Protein AF-A0A3D3QA84-F1 (afdb_monomer_lite)

Structure (mmCIF, N/CA/C/O backbone):
data_AF-A0A3D3QA84-F1
#
_entry.id   AF-A0A3D3QA84-F1
#
loop_
_atom_site.group_PDB
_atom_site.id
_atom_site.type_symbol
_atom_site.label_atom_id
_atom_site.label_alt_id
_atom_site.label_comp_id
_atom_site.label_asym_id
_atom_site.label_entity_id
_atom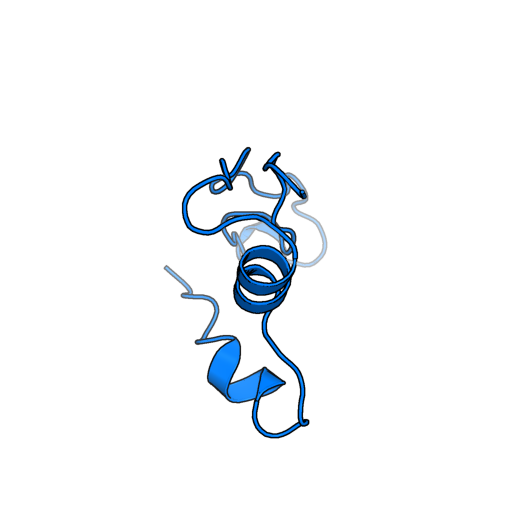_site.label_seq_id
_atom_site.pdbx_PDB_ins_code
_atom_site.Cartn_x
_atom_site.Cartn_y
_atom_site.Cartn_z
_atom_site.occupancy
_atom_site.B_iso_or_equiv
_atom_site.auth_seq_id
_atom_site.auth_comp_id
_atom_site.auth_asym_id
_atom_site.auth_atom_id
_atom_site.pdbx_PDB_model_num
ATOM 1 N N . MET A 1 1 ? -0.298 0.461 -22.512 1.00 41.84 1 MET A N 1
ATOM 2 C CA . MET A 1 1 ? -0.426 0.569 -21.040 1.00 41.84 1 MET A CA 1
ATOM 3 C C . MET A 1 1 ? -0.430 -0.842 -20.463 1.00 41.84 1 MET A C 1
ATOM 5 O O . MET A 1 1 ? -1.455 -1.514 -20.524 1.00 41.84 1 MET A O 1
ATOM 9 N N . HIS A 1 2 ? 0.720 -1.359 -20.028 1.00 39.44 2 HIS A N 1
ATOM 10 C CA . HIS A 1 2 ? 0.805 -2.717 -19.486 1.00 39.44 2 HIS A CA 1
ATOM 11 C C . HIS A 1 2 ? 0.219 -2.693 -18.066 1.00 39.44 2 HIS A C 1
ATOM 13 O O . HIS A 1 2 ? 0.892 -2.307 -17.117 1.00 39.44 2 HIS A O 1
ATOM 19 N N . ARG A 1 3 ? -1.082 -2.994 -17.934 1.00 51.69 3 ARG A N 1
ATOM 20 C CA . ARG A 1 3 ? -1.757 -3.070 -16.631 1.00 51.69 3 ARG A CA 1
ATOM 21 C C . ARG A 1 3 ? -1.077 -4.171 -15.827 1.00 51.69 3 ARG A C 1
ATOM 23 O O . ARG A 1 3 ? -1.141 -5.334 -16.226 1.00 51.69 3 ARG A O 1
ATOM 30 N N . GLY A 1 4 ? -0.442 -3.816 -14.711 1.00 62.69 4 GLY A N 1
ATOM 31 C CA . GLY A 1 4 ? -0.108 -4.790 -13.680 1.00 62.69 4 GLY A CA 1
ATOM 32 C C . GLY A 1 4 ? -1.377 -5.580 -13.380 1.00 62.69 4 GLY A C 1
ATOM 33 O O . GLY A 1 4 ? -2.391 -4.995 -13.008 1.00 62.69 4 GLY A O 1
ATOM 34 N N . GLY A 1 5 ? -1.367 -6.876 -13.696 1.00 74.88 5 GLY A N 1
ATOM 35 C CA . GLY A 1 5 ? -2.547 -7.720 -13.541 1.00 74.88 5 GLY A CA 1
ATOM 36 C C . GLY A 1 5 ? -3.064 -7.681 -12.106 1.00 74.88 5 GLY A C 1
ATOM 37 O O . GLY A 1 5 ? -2.316 -7.365 -11.184 1.00 74.88 5 GLY A O 1
ATOM 38 N N . ASP A 1 6 ? -4.333 -8.029 -11.933 1.00 87.62 6 ASP A N 1
ATOM 39 C CA . ASP A 1 6 ? -4.996 -8.029 -10.633 1.00 87.62 6 ASP A CA 1
ATOM 40 C C . ASP A 1 6 ? -4.171 -8.804 -9.574 1.00 87.62 6 ASP A C 1
ATOM 42 O O . ASP A 1 6 ? -3.991 -10.024 -9.706 1.00 87.62 6 ASP A O 1
ATOM 46 N N . PRO A 1 7 ? -3.621 -8.121 -8.547 1.00 89.31 7 PRO A N 1
ATOM 47 C CA . PRO A 1 7 ? -2.784 -8.756 -7.540 1.00 89.31 7 PRO A CA 1
ATOM 48 C C . PRO A 1 7 ? -3.562 -9.784 -6.714 1.00 89.31 7 PRO A C 1
ATOM 50 O O . PRO A 1 7 ? -2.955 -10.772 -6.290 1.00 89.31 7 PRO A O 1
ATOM 53 N N . ALA A 1 8 ? -4.882 -9.627 -6.556 1.00 94.38 8 ALA A N 1
ATOM 54 C CA . ALA A 1 8 ? -5.736 -10.579 -5.849 1.00 94.38 8 ALA A CA 1
ATOM 55 C C . ALA A 1 8 ? -5.619 -11.985 -6.456 1.00 94.38 8 ALA A C 1
ATOM 57 O O . ALA A 1 8 ? -5.331 -12.953 -5.750 1.00 94.38 8 ALA A O 1
ATOM 58 N N . LYS A 1 9 ? -5.659 -12.083 -7.794 1.00 95.19 9 LYS A N 1
ATOM 59 C CA . LYS A 1 9 ? -5.523 -13.355 -8.534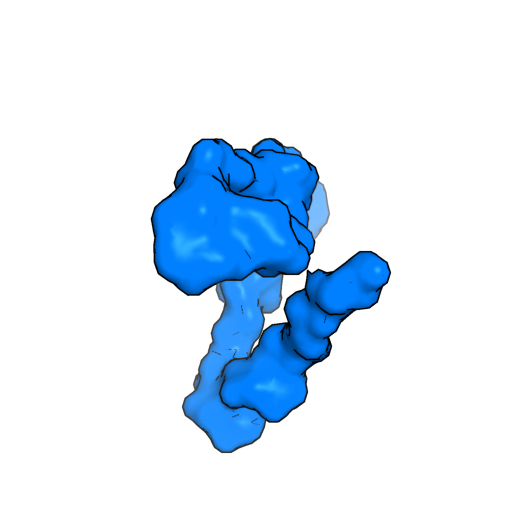 1.00 95.19 9 LYS A CA 1
ATOM 60 C C . LYS A 1 9 ? -4.216 -14.096 -8.253 1.00 95.19 9 LYS A C 1
ATOM 62 O O . LYS A 1 9 ? -4.155 -15.310 -8.424 1.00 95.19 9 LYS A O 1
ATOM 67 N N . LYS A 1 10 ? -3.155 -13.389 -7.847 1.00 93.25 10 LYS A N 1
ATOM 68 C CA . LYS A 1 10 ? -1.858 -13.994 -7.499 1.00 93.25 10 LYS A CA 1
ATOM 69 C C . LYS A 1 10 ? -1.695 -14.250 -6.001 1.00 93.25 10 LYS A C 1
ATOM 71 O O . LYS A 1 10 ? -0.954 -15.168 -5.640 1.00 93.25 10 LYS A O 1
ATOM 76 N N . GLN A 1 11 ? -2.291 -13.417 -5.146 1.00 97.31 11 GLN A N 1
ATOM 77 C CA . GLN A 1 11 ? -2.088 -13.478 -3.695 1.00 97.31 11 GLN A CA 1
ATOM 78 C C . GLN A 1 11 ? -3.118 -14.365 -2.993 1.00 97.31 11 GLN A C 1
ATOM 80 O O . GLN A 1 11 ? -2.714 -15.224 -2.206 1.00 97.31 11 GLN A O 1
ATOM 85 N N . HIS A 1 12 ? -4.406 -14.231 -3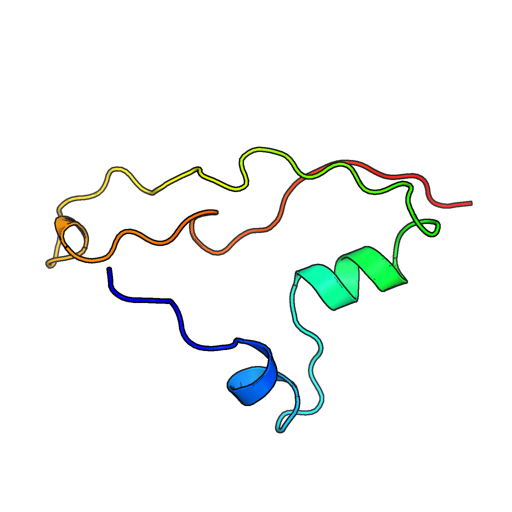.316 1.00 97.81 12 HIS A N 1
ATOM 86 C CA . HIS A 1 12 ? -5.479 -14.948 -2.618 1.00 97.81 12 HIS A CA 1
ATOM 87 C C . HIS A 1 12 ? -5.362 -16.476 -2.716 1.00 97.81 12 HIS A C 1
ATOM 89 O O . HIS A 1 12 ? -5.472 -17.121 -1.675 1.00 97.81 12 HIS A O 1
ATOM 95 N N . PRO A 1 13 ? -5.013 -17.092 -3.871 1.00 98.19 13 PRO A N 1
ATOM 96 C CA . PRO A 1 13 ? -4.809 -18.546 -3.938 1.00 98.19 13 PRO A CA 1
ATOM 97 C C . PRO A 1 13 ? -3.674 -19.061 -3.041 1.00 98.19 13 PRO A C 1
ATOM 99 O O . PRO A 1 13 ? -3.585 -20.254 -2.778 1.00 98.19 13 PRO A O 1
ATOM 102 N N . LYS A 1 14 ? -2.787 -18.169 -2.584 1.00 97.75 14 LYS A N 1
ATOM 103 C CA . LYS A 1 14 ? -1.688 -18.480 -1.660 1.00 97.75 14 LYS A CA 1
ATOM 104 C C . LYS A 1 14 ? -2.051 -18.197 -0.198 1.00 97.75 14 LYS A C 1
ATOM 106 O O . LYS A 1 14 ? -1.151 -18.170 0.635 1.00 97.75 14 LYS A O 1
ATOM 111 N N . GLY A 1 15 ? -3.317 -17.899 0.104 1.00 98.00 15 GLY A N 1
ATOM 112 C CA . GLY A 1 15 ? -3.768 -17.507 1.443 1.00 98.00 15 GLY A CA 1
ATOM 113 C C . GLY A 1 15 ? -3.250 -16.138 1.892 1.00 98.00 15 GLY A C 1
ATOM 114 O O . GLY A 1 15 ? -3.177 -15.868 3.086 1.00 98.00 15 GLY A O 1
ATOM 115 N N . LYS A 1 16 ? -2.838 -15.276 0.952 1.00 98.38 16 LYS A N 1
ATOM 116 C CA . LYS A 1 16 ? -2.279 -13.956 1.258 1.00 98.38 16 LYS A CA 1
ATOM 117 C C . LYS A 1 16 ? -3.214 -12.852 0.805 1.00 98.38 16 LYS A C 1
ATOM 119 O O . LYS A 1 16 ? -3.674 -12.864 -0.330 1.00 98.38 16 LYS A O 1
ATOM 124 N N . LEU A 1 17 ? -3.360 -11.840 1.648 1.00 98.00 17 LEU A N 1
ATOM 125 C CA . LEU A 1 17 ? -3.953 -10.561 1.272 1.00 98.00 17 LEU A CA 1
ATOM 126 C C . LEU A 1 17 ? -2.988 -9.741 0.406 1.00 98.00 17 LEU A C 1
ATOM 128 O O . LEU A 1 17 ? -1.760 -9.902 0.496 1.00 98.00 17 LEU A O 1
ATOM 132 N N . THR A 1 18 ? -3.546 -8.857 -0.412 1.00 97.62 18 THR A N 1
ATOM 133 C CA . THR A 1 18 ? -2.836 -7.800 -1.144 1.00 97.62 18 THR A CA 1
ATOM 134 C C . THR A 1 18 ? -2.309 -6.719 -0.192 1.00 97.62 18 THR A C 1
ATOM 136 O O . THR A 1 18 ? -2.619 -6.715 0.995 1.00 97.62 18 THR A O 1
ATOM 139 N N . ALA A 1 19 ? -1.477 -5.801 -0.695 1.00 96.62 19 ALA A N 1
ATOM 140 C CA . ALA A 1 19 ? -0.938 -4.713 0.123 1.00 96.62 19 ALA A CA 1
ATOM 141 C C . ALA A 1 19 ? -2.040 -3.785 0.667 1.00 96.62 19 ALA A C 1
ATOM 143 O O . ALA A 1 19 ? -2.038 -3.504 1.859 1.00 96.62 19 ALA A O 1
ATOM 144 N N . ARG A 1 20 ? -3.002 -3.372 -0.175 1.00 96.38 20 ARG A N 1
ATOM 145 C CA . ARG A 1 20 ? -4.111 -2.495 0.244 1.00 96.38 20 ARG A CA 1
ATOM 146 C C . ARG A 1 20 ? -5.043 -3.181 1.238 1.00 96.38 20 ARG A C 1
ATOM 148 O O . ARG A 1 20 ? -5.282 -2.622 2.292 1.00 96.38 20 ARG A O 1
ATOM 155 N N . GLU A 1 21 ? -5.419 -4.437 0.990 1.00 97.94 21 GLU A N 1
ATOM 156 C CA . GLU A 1 21 ? -6.247 -5.203 1.939 1.00 97.94 21 GLU A CA 1
ATOM 157 C C . GLU A 1 21 ? -5.594 -5.331 3.324 1.00 97.94 21 GLU A C 1
ATOM 159 O O . GLU A 1 21 ? -6.286 -5.346 4.333 1.00 97.94 21 GLU A O 1
ATOM 164 N N . ARG A 1 22 ? -4.258 -5.420 3.405 1.00 98.44 22 ARG A N 1
ATOM 165 C CA . ARG A 1 22 ? -3.560 -5.445 4.703 1.00 98.44 22 ARG A CA 1
ATOM 166 C C . ARG A 1 22 ? -3.618 -4.103 5.420 1.00 98.44 22 ARG A C 1
ATOM 168 O O . ARG A 1 22 ? -3.697 -4.097 6.641 1.00 98.44 22 ARG A O 1
ATOM 175 N N . ILE A 1 23 ? -3.536 -3.001 4.678 1.00 98.25 23 ILE A N 1
ATOM 176 C CA . ILE A 1 23 ? -3.655 -1.652 5.236 1.00 98.25 23 ILE A CA 1
ATOM 177 C C . ILE A 1 23 ? -5.083 -1.434 5.733 1.00 98.25 23 ILE A C 1
ATOM 179 O O . ILE A 1 23 ? -5.249 -1.040 6.881 1.00 98.25 23 ILE A O 1
ATOM 183 N N . ASP A 1 24 ? -6.087 -1.786 4.926 1.00 97.75 24 ASP A N 1
ATOM 184 C CA . ASP A 1 24 ? -7.508 -1.651 5.272 1.00 97.75 24 ASP A CA 1
ATOM 185 C C . ASP A 1 24 ? -7.896 -2.449 6.529 1.00 97.75 24 ASP A C 1
ATOM 187 O O . ASP A 1 24 ? -8.824 -2.067 7.232 1.00 97.75 24 ASP A O 1
ATOM 191 N N . LEU A 1 25 ? -7.198 -3.553 6.825 1.00 98.06 25 LEU A N 1
ATOM 192 C CA . LEU A 1 25 ? -7.388 -4.317 8.065 1.00 98.06 25 LEU A CA 1
ATOM 193 C C . LEU A 1 25 ? -6.646 -3.744 9.275 1.00 98.06 25 LEU A C 1
ATOM 195 O O . LEU A 1 25 ? -6.996 -4.079 10.404 1.00 98.06 25 LEU A O 1
ATOM 199 N N . LEU A 1 26 ? -5.576 -2.982 9.052 1.00 98.25 26 LEU A N 1
ATOM 200 C CA . LEU A 1 26 ? -4.728 -2.459 10.120 1.00 98.25 26 LEU A CA 1
ATOM 201 C C . LEU A 1 26 ? -5.267 -1.144 10.681 1.00 98.25 26 LEU A C 1
ATOM 203 O O . LEU A 1 26 ? -5.131 -0.898 11.874 1.00 98.25 26 LEU A O 1
ATOM 207 N N . VAL A 1 27 ? -5.803 -0.291 9.811 1.00 98.62 27 VAL A N 1
ATOM 208 C CA . VAL A 1 27 ? -6.216 1.073 10.154 1.00 98.62 27 VAL A CA 1
ATOM 209 C C . VAL A 1 27 ? -7.727 1.181 10.289 1.00 98.62 27 VAL A C 1
ATOM 211 O O . VAL A 1 27 ? -8.474 0.399 9.700 1.00 98.62 27 VAL A O 1
ATOM 214 N N . ASP A 1 28 ? -8.185 2.196 11.017 1.00 98.44 28 ASP A N 1
ATOM 215 C CA . ASP A 1 28 ? -9.611 2.444 11.189 1.00 9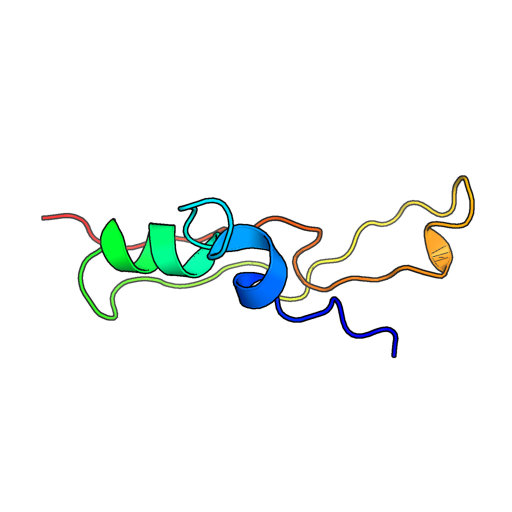8.44 28 ASP A CA 1
ATOM 216 C C . ASP A 1 28 ? -10.292 2.655 9.828 1.00 98.44 28 ASP A C 1
ATOM 218 O O . ASP A 1 28 ? -9.726 3.347 8.963 1.00 98.44 28 ASP A O 1
ATOM 222 N N . PRO A 1 29 ? -11.517 2.132 9.629 1.00 98.00 29 PRO A N 1
ATOM 223 C CA . PRO A 1 29 ? -12.231 2.258 8.366 1.00 98.00 29 PRO A CA 1
ATOM 224 C C . PRO A 1 29 ? -12.310 3.707 7.870 1.00 98.00 29 PRO A C 1
ATOM 226 O O . PRO A 1 29 ? -12.807 4.598 8.557 1.00 98.00 29 PRO A O 1
ATOM 229 N N . GLY A 1 30 ? -11.824 3.940 6.648 1.00 96.94 30 GLY A N 1
ATOM 230 C CA . GLY A 1 30 ? -11.840 5.258 6.007 1.00 96.94 30 GLY A CA 1
ATOM 231 C C . GLY A 1 30 ? -10.790 6.250 6.521 1.00 96.94 30 GLY A C 1
ATOM 232 O O . GLY A 1 30 ? -10.807 7.402 6.093 1.00 96.94 30 GLY A O 1
ATOM 233 N N . SER A 1 31 ? -9.876 5.838 7.407 1.00 98.44 31 SER A N 1
ATOM 234 C CA . SER A 1 31 ? -8.823 6.722 7.929 1.00 98.44 31 SER A CA 1
ATOM 235 C C . SER A 1 31 ? -7.564 6.769 7.059 1.00 98.44 31 SER A C 1
ATOM 237 O O . SER A 1 31 ? -6.785 7.718 7.166 1.00 98.44 31 SER A O 1
ATOM 239 N N . PHE A 1 32 ? -7.350 5.767 6.199 1.00 98.62 32 PHE A N 1
ATOM 240 C CA . PHE A 1 32 ? -6.154 5.700 5.369 1.00 98.62 32 PHE A CA 1
ATOM 241 C C . PHE A 1 32 ? -6.128 6.802 4.310 1.00 98.62 32 PHE A C 1
ATOM 243 O O . PHE A 1 32 ? -7.054 6.950 3.514 1.00 98.62 32 PHE A O 1
ATOM 250 N N . THR A 1 33 ? -5.024 7.538 4.260 1.00 98.50 33 THR A N 1
ATOM 251 C CA . THR A 1 33 ? -4.708 8.498 3.203 1.00 98.50 33 THR A CA 1
ATOM 252 C C . THR A 1 33 ? -3.455 8.026 2.471 1.00 98.50 33 THR A C 1
ATOM 254 O O . THR A 1 33 ? -2.358 8.048 3.034 1.00 98.50 33 THR A O 1
ATOM 257 N N . GLU A 1 34 ? -3.624 7.578 1.223 1.00 98.25 34 GLU A N 1
ATOM 258 C CA . GLU A 1 34 ? -2.530 7.089 0.374 1.00 98.25 34 GLU A CA 1
ATOM 259 C C . GLU A 1 34 ? -1.662 8.254 -0.126 1.00 98.25 34 GLU A C 1
ATOM 261 O O . GLU A 1 34 ? -2.164 9.295 -0.558 1.00 98.25 34 GLU A O 1
ATOM 266 N N . LEU A 1 35 ? -0.346 8.058 -0.083 1.00 97.94 35 LEU A N 1
ATOM 267 C CA . LEU A 1 35 ? 0.655 8.972 -0.623 1.00 97.94 35 LEU A CA 1
ATOM 268 C C . LEU A 1 35 ? 1.320 8.335 -1.845 1.00 97.94 35 LEU A C 1
ATOM 270 O O . LEU A 1 35 ? 1.437 7.117 -1.937 1.00 97.94 35 LEU A O 1
ATOM 274 N N . ASP A 1 36 ? 1.753 9.167 -2.792 1.00 96.44 36 ASP A N 1
ATOM 275 C CA . ASP A 1 36 ? 2.581 8.750 -3.932 1.00 96.44 36 ASP A CA 1
ATOM 276 C C . ASP A 1 36 ? 2.019 7.587 -4.780 1.00 96.44 36 ASP A C 1
ATOM 278 O O . ASP A 1 36 ? 2.765 6.882 -5.460 1.00 96.44 36 ASP A O 1
ATOM 282 N N . ALA A 1 37 ? 0.691 7.431 -4.842 1.00 95.00 37 ALA A N 1
ATOM 283 C CA . ALA A 1 37 ? 0.012 6.354 -5.580 1.00 95.00 37 ALA A CA 1
ATOM 284 C C . ALA A 1 37 ? 0.384 6.270 -7.081 1.00 95.00 37 ALA A C 1
ATOM 286 O O . ALA A 1 37 ? 0.195 5.237 -7.727 1.00 95.00 37 ALA A O 1
ATOM 287 N N . PHE A 1 38 ? 0.917 7.360 -7.646 1.00 95.19 38 PHE A N 1
ATOM 288 C CA . PHE A 1 38 ? 1.350 7.465 -9.042 1.00 95.19 38 PHE A CA 1
ATOM 289 C C . PHE A 1 38 ? 2.868 7.587 -9.218 1.00 95.19 38 PHE A C 1
ATOM 291 O O . PHE A 1 38 ? 3.328 7.817 -10.339 1.00 95.19 38 PHE A O 1
ATOM 298 N N . ALA A 1 39 ? 3.654 7.433 -8.150 1.00 95.00 39 ALA A N 1
ATOM 299 C CA . ALA A 1 39 ? 5.105 7.391 -8.262 1.00 95.00 39 ALA A CA 1
ATOM 300 C C . ALA A 1 39 ? 5.550 6.237 -9.174 1.00 95.00 39 ALA A C 1
ATOM 302 O O . ALA A 1 39 ? 4.898 5.196 -9.270 1.00 95.00 39 ALA A O 1
ATOM 303 N N . MET A 1 40 ? 6.662 6.445 -9.873 1.00 94.88 40 MET A N 1
ATOM 304 C CA . MET A 1 40 ? 7.256 5.478 -10.793 1.00 94.88 40 MET A CA 1
ATOM 305 C C . MET A 1 40 ? 8.772 5.490 -10.607 1.00 94.88 40 MET A C 1
ATOM 307 O O . MET A 1 40 ? 9.357 6.562 -10.405 1.00 94.88 40 MET A O 1
ATOM 311 N N . HIS A 1 41 ? 9.422 4.328 -10.734 1.00 94.38 41 HIS A N 1
ATOM 312 C CA . HIS A 1 41 ? 10.882 4.269 -10.773 1.00 94.38 41 HIS A CA 1
ATOM 313 C C . HIS A 1 41 ? 11.450 5.170 -11.877 1.00 94.38 41 HIS A C 1
ATOM 315 O O . HIS A 1 41 ? 10.786 5.476 -12.870 1.00 94.38 41 HIS A O 1
ATOM 321 N N . ARG A 1 42 ? 12.731 5.529 -11.742 1.00 96.00 42 ARG A N 1
ATOM 322 C CA . ARG A 1 42 ? 13.490 6.321 -12.732 1.00 96.00 42 ARG A CA 1
ATOM 323 C C . ARG A 1 42 ? 14.569 5.522 -13.467 1.00 96.00 42 ARG A C 1
ATOM 325 O O . ARG A 1 42 ? 15.320 6.090 -14.244 1.00 96.00 42 ARG A O 1
ATOM 332 N N . THR A 1 43 ? 14.674 4.219 -13.200 1.00 96.06 43 THR A N 1
ATOM 333 C CA . THR A 1 43 ? 15.672 3.363 -13.856 1.00 96.06 43 THR A CA 1
ATOM 334 C C . THR A 1 43 ? 15.311 3.066 -15.314 1.00 96.06 43 THR A C 1
ATOM 336 O O . THR A 1 43 ? 14.151 2.791 -15.618 1.00 96.06 43 THR A O 1
ATOM 339 N N . GLU A 1 44 ? 16.322 3.084 -16.184 1.00 95.50 44 GLU A N 1
ATOM 340 C CA . GLU A 1 44 ? 16.252 2.652 -17.591 1.00 95.50 44 GLU A CA 1
ATOM 341 C C . GLU A 1 44 ? 16.970 1.311 -17.823 1.00 95.50 44 GLU A C 1
ATOM 343 O O . GLU A 1 44 ? 16.901 0.724 -18.903 1.00 95.50 44 GLU A O 1
ATOM 348 N N . ALA A 1 45 ? 17.682 0.805 -16.813 1.00 95.50 45 ALA A N 1
ATOM 349 C CA . ALA A 1 45 ? 18.508 -0.384 -16.957 1.00 95.50 45 ALA A CA 1
ATOM 350 C C . ALA A 1 45 ? 17.662 -1.638 -17.241 1.00 95.50 45 ALA A C 1
ATOM 352 O O . ALA A 1 45 ? 16.540 -1.778 -16.751 1.00 95.50 45 ALA A O 1
ATOM 353 N N . PHE A 1 46 ? 18.228 -2.574 -18.008 1.00 93.44 46 PHE A N 1
ATOM 354 C CA . PHE A 1 46 ? 17.661 -3.909 -18.259 1.00 93.44 46 PHE A CA 1
ATOM 355 C C . PHE A 1 46 ? 16.217 -3.912 -18.805 1.00 93.44 46 PHE A C 1
ATOM 357 O O . PHE A 1 46 ? 15.446 -4.827 -18.521 1.00 93.44 46 PHE A O 1
ATOM 364 N N . GLY A 1 47 ? 15.832 -2.886 -19.575 1.00 91.50 47 GLY A N 1
ATOM 365 C CA . GLY A 1 47 ? 14.485 -2.777 -20.152 1.00 91.50 47 GLY A CA 1
ATOM 366 C C . GLY A 1 47 ? 13.399 -2.366 -19.151 1.00 91.50 47 GLY A C 1
ATOM 367 O O . GLY A 1 47 ? 12.211 -2.484 -19.445 1.00 91.50 47 GLY A O 1
ATOM 368 N N . MET A 1 48 ? 13.774 -1.878 -17.962 1.00 91.19 48 MET A N 1
ATOM 369 C CA . MET A 1 48 ? 12.804 -1.353 -16.994 1.00 91.19 48 MET A CA 1
ATOM 370 C C . MET A 1 48 ? 12.128 -0.068 -17.477 1.00 91.19 48 MET A C 1
ATOM 372 O O . MET A 1 48 ? 10.991 0.184 -17.088 1.00 91.19 48 MET A O 1
ATOM 376 N N . GLY A 1 49 ? 12.765 0.702 -18.366 1.00 92.19 49 GLY A N 1
ATOM 377 C CA . GLY A 1 49 ? 12.194 1.922 -18.944 1.00 92.19 49 GLY A CA 1
ATOM 378 C C . GLY A 1 49 ? 10.795 1.730 -19.543 1.00 92.19 49 GLY A C 1
ATOM 379 O O . GLY A 1 49 ? 9.923 2.584 -19.356 1.00 92.19 49 GLY A O 1
ATOM 380 N N . ASP A 1 50 ? 10.558 0.564 -20.151 1.00 90.50 50 ASP A N 1
ATOM 381 C CA . ASP A 1 50 ? 9.293 0.175 -20.787 1.00 90.50 50 ASP A CA 1
ATOM 382 C C . ASP A 1 50 ? 8.227 -0.323 -19.790 1.00 90.50 50 ASP A C 1
ATOM 384 O O . ASP A 1 50 ? 7.050 -0.479 -20.132 1.00 90.50 50 ASP A O 1
ATOM 388 N N . ARG A 1 51 ? 8.617 -0.596 -18.538 1.00 88.50 51 ARG A N 1
ATOM 389 C CA . ARG A 1 51 ? 7.782 -1.213 -17.496 1.00 88.50 51 ARG A CA 1
ATOM 390 C C . ARG A 1 51 ? 7.462 -0.245 -16.362 1.00 88.50 51 ARG A C 1
ATOM 392 O O . ARG A 1 51 ? 7.821 -0.468 -15.214 1.00 88.50 51 ARG A O 1
ATOM 399 N N . ARG A 1 52 ? 6.685 0.791 -16.668 1.00 88.25 52 ARG A N 1
ATOM 400 C CA . ARG A 1 52 ? 6.228 1.769 -15.671 1.00 88.25 52 ARG A CA 1
ATOM 401 C C . ARG A 1 52 ? 4.951 1.306 -14.972 1.00 88.25 52 ARG A C 1
ATOM 403 O O . ARG A 1 52 ? 3.905 1.172 -15.610 1.00 88.25 52 ARG A O 1
ATOM 410 N N . ILE A 1 53 ? 5.036 1.074 -13.665 1.00 90.25 53 ILE A N 1
ATOM 411 C CA . ILE A 1 53 ? 3.907 0.664 -12.822 1.00 90.25 53 ILE A CA 1
ATOM 412 C C . ILE A 1 53 ? 3.675 1.752 -11.758 1.00 90.25 53 ILE A C 1
ATOM 414 O O . ILE A 1 53 ? 4.601 2.034 -10.999 1.00 90.25 53 ILE A O 1
ATOM 418 N N . PRO A 1 54 ? 2.474 2.359 -11.682 1.00 92.12 54 PRO A N 1
ATOM 419 C CA . PRO A 1 54 ? 2.134 3.317 -10.627 1.00 92.12 54 PRO A CA 1
ATOM 420 C C . PRO A 1 54 ? 2.295 2.733 -9.215 1.00 92.12 54 PRO A C 1
ATOM 422 O O . PRO A 1 54 ? 1.937 1.575 -8.978 1.00 92.12 54 PRO A O 1
ATOM 425 N N . GLY A 1 55 ? 2.839 3.534 -8.299 1.00 92.81 55 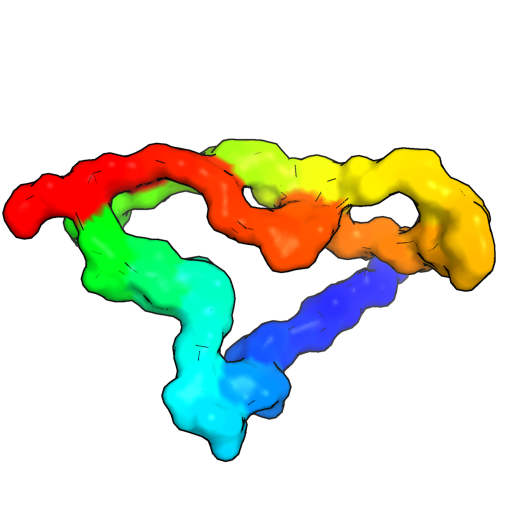GLY A N 1
ATOM 426 C CA . GLY A 1 55 ? 3.143 3.169 -6.910 1.00 92.81 55 GLY A CA 1
ATOM 427 C C . GLY A 1 55 ? 4.454 2.392 -6.738 1.00 92.81 55 GLY A C 1
ATOM 428 O O . GLY A 1 55 ? 4.826 2.062 -5.619 1.00 92.81 55 GLY A O 1
ATOM 429 N N . ASP A 1 56 ? 5.149 2.058 -7.832 1.00 94.00 56 ASP A N 1
ATOM 430 C CA . ASP A 1 56 ? 6.449 1.362 -7.851 1.00 94.00 56 ASP A CA 1
ATOM 431 C C . ASP A 1 56 ? 6.540 0.113 -6.943 1.00 94.00 56 ASP A C 1
ATOM 433 O O . ASP A 1 56 ? 7.590 -0.249 -6.419 1.00 94.00 56 ASP A O 1
ATOM 437 N N . GLY A 1 57 ? 5.407 -0.574 -6.756 1.00 92.75 57 GLY A N 1
ATOM 438 C CA . GLY A 1 57 ? 5.319 -1.814 -5.981 1.00 92.75 57 GLY A CA 1
ATOM 439 C C . GLY A 1 57 ? 5.103 -1.650 -4.473 1.00 92.75 57 GLY A C 1
ATOM 440 O O . GLY A 1 57 ? 5.058 -2.668 -3.778 1.00 92.75 57 GLY A O 1
ATOM 441 N N . VAL A 1 58 ? 4.912 -0.430 -3.967 1.00 96.06 58 VAL A N 1
ATOM 442 C CA . VAL A 1 58 ? 4.624 -0.154 -2.552 1.00 96.06 58 VAL A CA 1
ATOM 443 C C . VAL A 1 58 ? 3.362 0.701 -2.405 1.00 96.06 58 VAL A C 1
ATOM 445 O O . VAL A 1 58 ? 3.006 1.465 -3.294 1.00 96.06 58 VAL A O 1
ATOM 448 N N . VAL A 1 59 ? 2.656 0.538 -1.287 1.00 97.50 59 VAL A N 1
ATOM 449 C CA . VAL A 1 59 ? 1.561 1.427 -0.880 1.00 97.50 59 VAL A CA 1
ATOM 450 C C . VAL A 1 59 ? 2.006 2.109 0.404 1.00 97.50 59 VAL A C 1
ATOM 452 O O . VAL A 1 59 ? 2.339 1.425 1.373 1.00 97.50 59 VAL A O 1
ATOM 455 N N . THR A 1 60 ? 2.055 3.436 0.397 1.00 98.25 60 THR A N 1
ATOM 456 C CA . THR A 1 60 ? 2.485 4.262 1.530 1.00 98.25 60 THR A CA 1
ATOM 457 C C . THR A 1 60 ? 1.394 5.259 1.895 1.00 98.25 60 THR A C 1
ATOM 459 O O . THR A 1 60 ? 0.520 5.576 1.090 1.00 98.25 60 THR A O 1
ATOM 462 N N . GLY A 1 61 ? 1.409 5.735 3.135 1.00 98.25 61 GLY A N 1
ATOM 463 C CA . GLY A 1 61 ? 0.399 6.658 3.627 1.00 98.25 61 GLY A CA 1
ATOM 464 C C . GLY A 1 61 ? 0.375 6.723 5.143 1.00 98.25 61 GLY A C 1
ATOM 465 O O . GLY A 1 61 ? 1.279 6.221 5.813 1.00 98.25 61 GLY A O 1
ATOM 466 N N . TYR A 1 62 ? -0.681 7.326 5.670 1.00 98.62 62 TYR A N 1
ATOM 467 C CA . TYR A 1 62 ? -0.963 7.389 7.101 1.00 98.62 62 TYR A CA 1
ATOM 468 C C . TYR A 1 62 ? -2.446 7.105 7.359 1.00 98.62 62 TYR A C 1
ATOM 470 O O . TYR A 1 62 ? -3.282 7.277 6.475 1.00 98.62 62 TYR A O 1
ATOM 478 N N . GLY A 1 63 ? -2.767 6.652 8.568 1.00 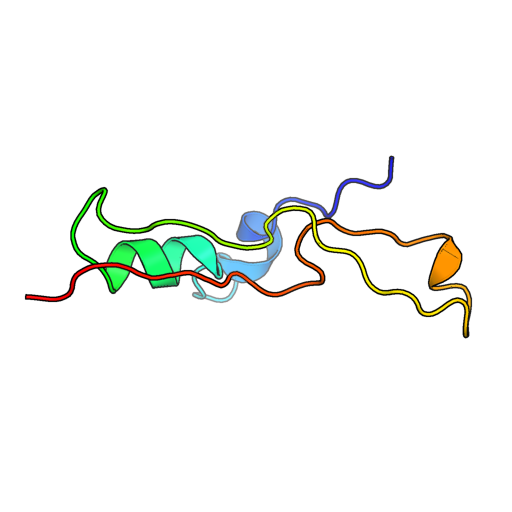98.38 63 GLY A N 1
ATOM 479 C CA . GLY A 1 63 ? -4.121 6.327 9.012 1.00 98.38 63 GLY A CA 1
ATOM 480 C C . GLY A 1 63 ? -4.182 6.274 10.536 1.00 98.38 63 GLY A C 1
ATOM 481 O O . GLY A 1 63 ? -3.151 6.419 11.198 1.00 98.38 63 GLY A O 1
ATOM 482 N N . LYS A 1 64 ? -5.382 6.103 11.085 1.00 98.50 64 LYS A N 1
ATOM 483 C CA . LYS A 1 64 ? -5.602 5.968 12.531 1.00 98.50 64 LYS A CA 1
ATOM 484 C C . LYS A 1 64 ? -5.639 4.496 12.933 1.00 98.50 64 LYS A C 1
ATOM 486 O O . LYS A 1 64 ? -5.993 3.657 12.109 1.00 98.50 64 LYS A O 1
ATOM 491 N N . VAL A 1 65 ? -5.226 4.208 14.164 1.00 97.81 65 VAL A N 1
ATOM 492 C CA . VAL A 1 65 ? -5.278 2.877 14.780 1.00 97.81 65 VAL A CA 1
ATOM 493 C C . VAL A 1 65 ? -5.614 3.092 16.251 1.00 97.81 65 VAL A C 1
ATOM 495 O O . VAL A 1 65 ? -4.741 3.553 16.992 1.00 97.81 65 VAL A O 1
ATOM 498 N N . ASP A 1 66 ? -6.848 2.777 16.639 1.00 91.69 66 ASP A N 1
ATOM 499 C CA . ASP A 1 66 ? -7.355 2.919 18.012 1.00 91.69 66 ASP A CA 1
ATOM 500 C C . ASP A 1 66 ? -7.834 1.577 18.607 1.00 91.69 66 ASP A C 1
ATOM 502 O O . ASP A 1 66 ? -8.352 0.713 17.858 1.00 91.69 66 ASP A O 1
#

Radius of gyration: 14.27 Å; chains: 1; bounding box: 31×28×39 Å

Sequence (66 aa):
MHRGGDPAKKQHPKGKLTARERIDLLVDPGSFTELDAFAMHRTEAFGMGDRRIPGDGVVTGYGKVD

Secondary structure (DSSP, 8-state):
------SHHHHGGGT---HHHHHHHHSPTT--EEE-TT------GGGGGG---TTTT--EEE----

pLDDT: mean 92.5, std 11.95, range [39.44, 98.62]

Foldseek 3Di:
DPPPPDVCVVAVVVVHDDQVVVVCVQADHPFWDWDQQQDWDPDPPPNCVVVTDGPHRHTDTDGHGD